Protein AF-A0A7J6DC03-F1 (afdb_monomer)

pLDDT: mean 82.7, std 15.49, range [43.25, 96.31]

Organism: NCBI:txid369639

Secondary structure (DSSP, 8-state):
---TT----GGGSPP----TT-HHHHHSPTT--TTS-------HHHHHHHHHHHHHHHHHHHHHTT-HHHIIIIIHHHHHHHHHHH-PPPP--PPP---TT----HHHHHHHHHHHHHHHHHHHHHHHHHHHHHT-

Mean predicted aligned error: 8.33 Å

InterPro domains:
  IPR004281 Interleukin-12 alpha [PF03039] (29-133)
  IPR009079 Four-helical cytokine-like, core [G3DSA:1.20.1250.10] (1-136)
  IPR009079 Four-helical cytokine-like, core [SSF47266] (4-133)

Structure (mmCIF, N/CA/C/O backbone):
data_AF-A0A7J6DC03-F1
#
_entry.id   AF-A0A7J6DC03-F1
#
loop_
_atom_site.group_PDB
_atom_site.id
_atom_site.type_symbol
_atom_site.label_atom_id
_atom_site.label_alt_id
_atom_site.label_comp_id
_atom_site.label_asym_id
_atom_site.label_entity_id
_atom_site.label_seq_id
_atom_site.pdbx_PDB_ins_code
_atom_site.Cartn_x
_atom_site.Cartn_y
_atom_site.Cartn_z
_atom_site.occupancy
_atom_site.B_iso_or_equiv
_atom_site.auth_seq_id
_atom_site.auth_comp_id
_atom_site.auth_asym_id
_atom_site.auth_atom_id
_atom_site.pdbx_PDB_model_num
ATOM 1 N N . MET A 1 1 ? -28.759 -17.965 24.402 1.00 48.53 1 MET A N 1
ATOM 2 C CA . MET A 1 1 ? -28.883 -16.534 24.025 1.00 48.53 1 MET A CA 1
ATOM 3 C C . MET A 1 1 ? -27.475 -15.990 23.741 1.00 48.53 1 MET A C 1
ATOM 5 O O . MET A 1 1 ? -27.098 -14.937 24.232 1.00 48.53 1 MET A O 1
ATOM 9 N N . ASP A 1 2 ? -26.672 -16.701 22.939 1.00 54.56 2 ASP A N 1
ATOM 10 C CA . ASP A 1 2 ? -25.203 -16.659 23.112 1.00 54.56 2 ASP A CA 1
ATOM 11 C C . ASP A 1 2 ? -24.436 -16.022 21.943 1.00 54.56 2 ASP A C 1
ATOM 13 O O . ASP A 1 2 ? -23.223 -16.171 21.827 1.00 54.56 2 ASP A O 1
ATOM 17 N N . HIS A 1 3 ? -25.126 -15.277 21.073 1.00 59.53 3 HIS A N 1
ATOM 18 C CA . HIS A 1 3 ? -24.510 -14.619 19.908 1.00 59.53 3 HIS A CA 1
ATOM 19 C C . HIS A 1 3 ? -24.796 -13.118 19.810 1.00 59.53 3 HIS A C 1
ATOM 21 O O . HIS A 1 3 ? -24.455 -12.495 18.810 1.00 59.53 3 HIS A O 1
ATOM 27 N N . LEU A 1 4 ? -25.404 -12.506 20.832 1.00 58.56 4 LEU A N 1
ATOM 28 C CA . LEU A 1 4 ? -25.834 -11.106 20.731 1.00 58.56 4 LEU A CA 1
ATOM 29 C C . LEU A 1 4 ? -24.660 -10.103 20.724 1.00 58.56 4 LEU A C 1
ATOM 31 O O . LEU A 1 4 ? -24.845 -8.961 20.317 1.00 58.56 4 LEU A O 1
ATOM 35 N N . PHE A 1 5 ? -23.450 -10.536 21.106 1.00 64.38 5 PHE A N 1
ATOM 36 C CA . PHE A 1 5 ? -22.232 -9.717 21.101 1.00 64.38 5 PHE A CA 1
ATOM 37 C C . PHE A 1 5 ? -20.997 -10.516 20.653 1.00 64.38 5 PHE A C 1
ATOM 39 O O . PHE A 1 5 ? -20.025 -10.647 21.394 1.00 64.38 5 PHE A O 1
ATOM 46 N N . SER A 1 6 ? -21.009 -11.077 19.442 1.00 65.31 6 SER A N 1
ATOM 47 C CA . SER A 1 6 ? -19.776 -11.600 18.844 1.00 65.31 6 SER A CA 1
ATOM 48 C C . SER A 1 6 ? -18.959 -10.451 18.243 1.00 65.31 6 SER A C 1
ATOM 50 O O . SER A 1 6 ? -19.441 -9.729 17.369 1.00 65.31 6 SER A O 1
ATOM 52 N N . GLY A 1 7 ? -17.710 -10.289 18.687 1.00 78.25 7 GLY A N 1
ATOM 53 C CA . GLY A 1 7 ? -16.718 -9.511 17.941 1.00 78.25 7 GLY A CA 1
ATOM 54 C C . GLY A 1 7 ? -16.460 -10.115 16.552 1.00 78.25 7 GLY A C 1
ATOM 55 O O . GLY A 1 7 ? -16.975 -11.183 16.225 1.00 78.25 7 GLY A O 1
ATOM 56 N N . PHE A 1 8 ? -15.655 -9.448 15.725 1.00 87.19 8 PHE A N 1
ATOM 57 C CA . PHE A 1 8 ? -15.230 -10.002 14.437 1.00 87.19 8 PHE A CA 1
ATOM 58 C C . PHE A 1 8 ? -13.775 -10.468 14.507 1.00 87.19 8 PHE A C 1
ATOM 60 O O . PHE A 1 8 ? -12.924 -9.795 15.090 1.00 87.19 8 PHE A O 1
ATOM 67 N N . ASP A 1 9 ? -13.484 -11.598 13.869 1.00 90.38 9 ASP A N 1
ATOM 68 C CA . ASP A 1 9 ? -12.114 -12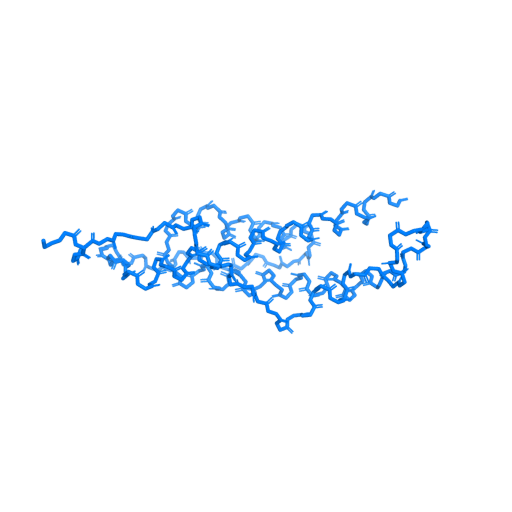.021 13.596 1.00 90.38 9 ASP A CA 1
ATOM 69 C C . ASP A 1 9 ? -11.671 -11.431 12.255 1.00 90.38 9 ASP A C 1
ATOM 71 O O . ASP A 1 9 ? -12.249 -11.726 11.204 1.00 90.38 9 ASP A O 1
ATOM 75 N N . CYS A 1 10 ? -10.641 -10.583 12.297 1.00 90.38 10 CYS A N 1
ATOM 76 C CA . CYS A 1 10 ? -10.083 -9.935 11.117 1.00 90.38 10 CYS A CA 1
ATOM 77 C C . CYS A 1 10 ? -9.468 -10.938 10.123 1.00 90.38 10 CYS A C 1
ATOM 79 O O . CYS A 1 10 ? -9.493 -10.724 8.906 1.00 90.38 10 CYS A O 1
ATOM 81 N N . THR A 1 11 ? -8.952 -12.071 10.605 1.00 89.94 11 THR A N 1
ATOM 82 C CA . THR A 1 11 ? -8.350 -13.098 9.744 1.00 89.94 11 THR A CA 1
ATOM 83 C C . THR A 1 11 ? -9.378 -13.715 8.793 1.00 89.94 11 THR A C 1
ATOM 85 O O . THR A 1 11 ? -9.044 -13.964 7.635 1.00 89.94 11 THR A O 1
ATOM 88 N N . GLN A 1 12 ? -10.642 -13.801 9.221 1.00 92.75 12 GLN A N 1
ATOM 89 C CA . GLN A 1 12 ? -11.768 -14.342 8.449 1.00 92.75 12 GLN A CA 1
ATOM 90 C C . GLN A 1 12 ? -12.423 -13.327 7.498 1.00 92.75 12 GLN A C 1
ATOM 92 O O . GLN A 1 12 ? -13.272 -13.693 6.691 1.00 92.75 12 GLN A O 1
ATOM 97 N N . GLN A 1 13 ? -12.064 -12.041 7.576 1.00 93.12 13 GLN A N 1
ATOM 98 C CA . GLN A 1 13 ? -12.654 -11.015 6.709 1.00 93.12 13 GLN A CA 1
ATOM 99 C C . GLN A 1 13 ? -11.966 -10.957 5.346 1.00 93.12 13 GLN A C 1
ATOM 101 O O . GLN A 1 13 ? -10.746 -11.059 5.257 1.00 93.12 13 GLN A O 1
ATOM 106 N N . ASN A 1 14 ? -12.718 -10.712 4.276 1.00 94.31 14 ASN A N 1
ATOM 107 C CA . ASN A 1 14 ? -12.116 -10.460 2.966 1.00 94.31 14 ASN A CA 1
ATOM 108 C C . ASN A 1 14 ? -11.300 -9.162 2.969 1.00 94.31 14 ASN A C 1
ATOM 110 O O . ASN A 1 14 ? -11.648 -8.201 3.653 1.00 94.31 14 ASN A O 1
ATOM 114 N N . ALA A 1 15 ? -10.219 -9.136 2.194 1.00 95.00 15 ALA A N 1
ATOM 115 C CA . ALA A 1 15 ? -9.461 -7.914 1.971 1.00 95.00 15 ALA A CA 1
ATOM 116 C C . ALA A 1 15 ? -10.261 -6.948 1.088 1.00 95.00 15 ALA A C 1
ATOM 118 O O . ALA A 1 15 ? -10.875 -7.365 0.106 1.00 95.00 15 ALA A O 1
ATOM 119 N N . GLU A 1 16 ? -10.212 -5.661 1.414 1.00 93.75 16 GLU A N 1
ATOM 120 C CA . GLU A 1 16 ? -1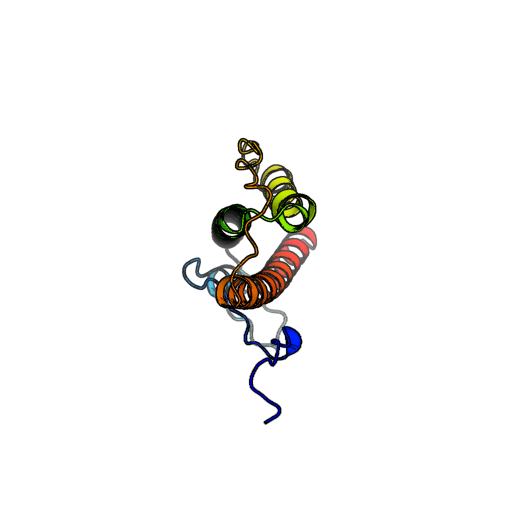0.733 -4.603 0.555 1.00 93.75 16 GLU A CA 1
ATOM 121 C C . GLU A 1 16 ? -9.562 -3.888 -0.103 1.00 93.75 16 GLU A C 1
ATOM 123 O O . GLU A 1 16 ? -8.783 -3.204 0.558 1.00 93.75 16 GLU A O 1
ATOM 128 N N . VAL A 1 17 ? -9.416 -4.097 -1.408 1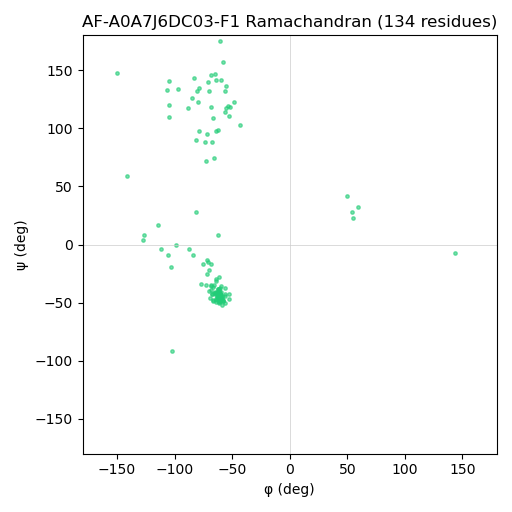.00 87.94 17 VAL A N 1
ATOM 129 C CA . VAL A 1 17 ? -8.306 -3.564 -2.192 1.00 87.94 17 VAL A CA 1
ATOM 130 C C . VAL A 1 17 ? -8.816 -2.427 -3.064 1.00 87.94 17 VAL A C 1
ATOM 132 O O . VAL A 1 17 ? -9.808 -2.577 -3.776 1.00 87.94 17 VAL A O 1
ATOM 135 N N . HIS A 1 18 ? -8.097 -1.309 -3.068 1.00 86.06 18 HIS A N 1
ATOM 136 C CA . HIS A 1 18 ? -8.337 -0.252 -4.040 1.00 86.06 18 HIS A CA 1
ATOM 137 C C . HIS A 1 18 ? -7.937 -0.720 -5.448 1.00 86.06 18 HIS A C 1
ATOM 139 O O . HIS A 1 18 ? -6.785 -1.092 -5.684 1.00 86.06 18 HIS A O 1
ATOM 145 N N . ILE A 1 19 ? -8.898 -0.769 -6.375 1.00 84.88 19 ILE A N 1
ATOM 146 C CA . ILE A 1 19 ? -8.695 -1.293 -7.740 1.00 84.88 19 ILE A CA 1
ATOM 147 C C . ILE A 1 19 ? -8.624 -0.209 -8.822 1.00 84.88 19 ILE A C 1
ATOM 149 O O . ILE A 1 19 ? -8.304 -0.524 -9.965 1.00 84.88 19 ILE A O 1
ATOM 153 N N . ARG A 1 20 ? -8.926 1.057 -8.499 1.00 82.88 20 ARG A N 1
ATOM 154 C CA . ARG A 1 20 ? -9.059 2.120 -9.515 1.00 82.88 20 ARG A CA 1
ATOM 155 C C . ARG A 1 20 ? -7.728 2.556 -10.122 1.00 82.88 20 ARG A C 1
ATOM 157 O O . ARG A 1 20 ? -7.713 3.007 -11.258 1.00 82.88 20 ARG A O 1
ATOM 164 N N . THR A 1 21 ? -6.639 2.369 -9.393 1.00 83.75 21 THR A N 1
ATOM 165 C CA . THR A 1 21 ? -5.262 2.683 -9.799 1.00 83.75 21 THR A CA 1
ATOM 166 C C . THR A 1 21 ? -4.709 1.740 -10.858 1.00 83.75 21 THR A C 1
ATOM 168 O O . THR A 1 21 ? -3.683 2.036 -11.449 1.00 83.75 21 THR A O 1
ATOM 171 N N . GLN A 1 22 ? -5.356 0.595 -11.126 1.00 89.06 22 GLN A N 1
ATOM 172 C CA . GLN A 1 22 ? -4.891 -0.371 -12.134 1.00 89.06 22 GLN A CA 1
ATOM 173 C C . GLN A 1 22 ? -3.431 -0.839 -11.920 1.00 89.06 22 GLN A C 1
ATOM 175 O O . GLN A 1 22 ? -2.795 -1.360 -12.834 1.00 89.06 22 GLN A O 1
ATOM 180 N N . THR A 1 23 ? -2.908 -0.739 -10.691 1.00 91.75 23 THR A N 1
ATOM 181 C CA . THR A 1 23 ? -1.512 -1.064 -10.350 1.00 91.75 23 THR A CA 1
ATOM 182 C C . THR A 1 23 ? -1.125 -2.482 -10.743 1.00 91.75 23 THR A C 1
ATOM 184 O O . THR A 1 23 ? -0.018 -2.709 -11.210 1.00 91.75 23 THR A O 1
ATOM 187 N N . VAL A 1 24 ? -2.036 -3.457 -10.606 1.00 89.75 24 VAL A N 1
ATOM 188 C CA . VAL A 1 24 ? -1.736 -4.843 -11.013 1.00 89.75 24 VAL A CA 1
ATOM 189 C C . VAL A 1 24 ? -1.436 -4.906 -12.502 1.00 89.75 24 VAL A C 1
ATOM 191 O O . VAL A 1 24 ? -0.424 -5.478 -12.875 1.00 89.75 24 VAL A O 1
ATOM 194 N N . SER A 1 25 ? -2.287 -4.328 -13.350 1.00 88.88 25 SER A N 1
ATOM 195 C CA . SER A 1 25 ? -2.092 -4.384 -14.799 1.00 88.88 25 SER A CA 1
ATOM 196 C C . SER A 1 25 ? -0.877 -3.579 -15.249 1.00 88.88 25 SER A C 1
ATOM 198 O O . SER A 1 25 ? -0.141 -4.069 -16.094 1.00 88.88 25 SER A O 1
ATOM 200 N N . ALA A 1 26 ? -0.627 -2.407 -14.656 1.00 90.56 26 ALA A N 1
ATOM 201 C CA . ALA A 1 26 ? 0.533 -1.578 -14.996 1.00 90.56 26 ALA A CA 1
ATOM 202 C C . ALA A 1 26 ? 1.867 -2.217 -14.567 1.00 90.56 26 ALA A C 1
ATOM 204 O O . ALA A 1 26 ? 2.874 -2.089 -15.253 1.00 90.56 26 ALA A O 1
ATOM 205 N N . CYS A 1 27 ? 1.876 -2.933 -13.440 1.00 89.75 27 CYS A N 1
ATOM 206 C CA . CYS A 1 27 ? 3.083 -3.532 -12.870 1.00 89.75 27 CYS A CA 1
ATOM 207 C C . CYS A 1 27 ? 3.267 -5.019 -13.200 1.00 89.75 27 CYS A C 1
ATOM 209 O O . CYS A 1 27 ? 4.226 -5.636 -12.732 1.00 89.75 27 CYS A O 1
ATOM 211 N N . THR A 1 28 ? 2.347 -5.627 -13.952 1.00 85.00 28 THR A N 1
ATOM 212 C CA . THR A 1 28 ? 2.502 -7.012 -14.405 1.00 85.00 28 THR A CA 1
ATOM 213 C C . THR A 1 28 ? 3.335 -7.017 -15.687 1.00 85.00 28 THR A C 1
ATOM 215 O O . THR A 1 28 ? 2.967 -6.335 -16.642 1.00 85.00 28 THR A O 1
ATOM 218 N N . PRO A 1 29 ? 4.432 -7.791 -15.747 1.00 76.31 29 PRO A N 1
ATOM 219 C CA . PRO A 1 29 ? 5.212 -7.926 -16.968 1.00 76.31 29 PRO A CA 1
ATOM 220 C C . PRO A 1 29 ? 4.359 -8.397 -18.144 1.00 76.31 29 PRO A C 1
ATOM 222 O O . PRO A 1 29 ? 3.582 -9.348 -18.017 1.00 76.31 29 PRO A O 1
ATOM 225 N N . GLN A 1 30 ? 4.541 -7.783 -19.313 1.00 69.50 30 GLN A N 1
ATOM 226 C CA . GLN A 1 30 ? 3.888 -8.277 -20.520 1.00 69.50 30 GLN A CA 1
ATOM 227 C C . GLN A 1 30 ? 4.387 -9.683 -20.875 1.00 69.50 30 GLN A C 1
ATOM 229 O O . GLN A 1 30 ? 5.570 -9.990 -20.737 1.00 69.50 30 GLN A O 1
ATOM 234 N N . ASN A 1 31 ? 3.475 -10.538 -21.346 1.00 62.12 31 ASN A N 1
ATOM 235 C CA . ASN A 1 31 ? 3.746 -11.936 -21.700 1.00 62.12 31 ASN A CA 1
ATOM 236 C C . ASN A 1 31 ? 4.285 -12.797 -20.544 1.00 62.12 31 ASN A C 1
ATOM 238 O O . ASN A 1 31 ? 5.048 -13.728 -20.777 1.00 62.12 31 ASN A O 1
ATOM 242 N N . SER A 1 32 ? 3.877 -12.529 -19.299 1.00 58.62 32 SER A N 1
ATOM 243 C CA . SER A 1 32 ? 4.226 -13.367 -18.149 1.00 58.62 32 SER A CA 1
ATOM 244 C C . SER A 1 32 ? 3.458 -14.700 -18.159 1.00 58.62 32 SER A C 1
ATOM 246 O O . SER A 1 32 ? 2.538 -14.923 -17.370 1.00 58.62 32 SER A O 1
ATOM 24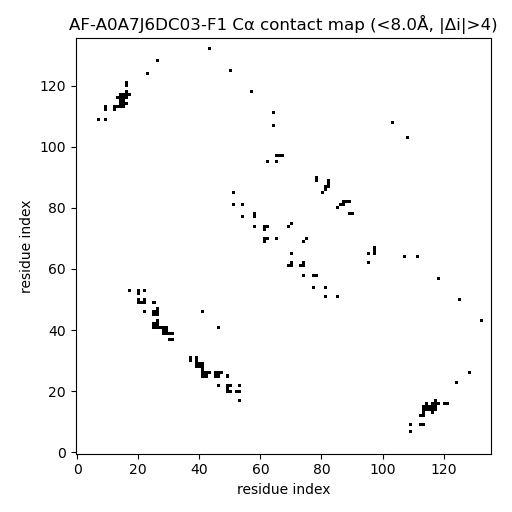8 N N . ASN A 1 33 ? 3.805 -15.616 -19.058 1.00 62.81 33 ASN A N 1
ATOM 249 C CA . ASN A 1 33 ? 3.504 -17.030 -18.877 1.00 62.81 33 ASN A CA 1
ATOM 250 C C . ASN A 1 33 ? 4.563 -17.628 -17.935 1.00 62.81 33 ASN A C 1
ATOM 252 O O . ASN A 1 33 ? 5.759 -17.427 -18.123 1.00 62.81 33 ASN A O 1
ATOM 256 N N . CYS A 1 34 ? 4.145 -18.390 -16.915 1.00 61.88 34 CYS A N 1
ATOM 257 C CA . CYS A 1 34 ? 5.040 -19.004 -15.913 1.00 61.88 34 CYS A CA 1
ATOM 258 C C . CYS A 1 34 ? 6.053 -20.022 -16.493 1.00 61.88 34 CYS A C 1
ATOM 260 O O . CYS A 1 34 ? 6.705 -20.732 -15.734 1.00 61.88 34 CYS A O 1
ATOM 262 N N . ALA A 1 35 ? 6.152 -20.132 -17.821 1.00 56.03 35 ALA A N 1
ATOM 263 C CA . ALA A 1 35 ? 6.869 -21.166 -18.554 1.00 56.03 35 ALA A CA 1
ATOM 264 C C . ALA A 1 35 ? 8.116 -20.664 -19.306 1.00 56.03 35 ALA A C 1
ATOM 266 O O . ALA A 1 35 ? 8.824 -21.487 -19.889 1.00 56.03 35 ALA A O 1
ATOM 267 N N . HIS A 1 36 ? 8.426 -19.362 -19.315 1.00 49.44 36 HIS A N 1
ATOM 268 C CA . HIS A 1 36 ? 9.656 -18.889 -19.954 1.00 49.44 36 HIS A CA 1
ATOM 269 C C . HIS A 1 36 ? 10.238 -17.632 -19.314 1.00 49.44 36 HIS A C 1
ATOM 271 O O . HIS A 1 36 ? 9.514 -16.762 -18.835 1.00 49.44 36 HIS A O 1
ATOM 277 N N . SER A 1 37 ? 11.571 -17.546 -19.355 1.00 53.28 37 SER A N 1
ATOM 278 C CA . SER A 1 37 ? 12.356 -16.332 -19.120 1.00 53.28 37 SER A CA 1
ATOM 279 C C . SER A 1 37 ? 12.048 -15.332 -20.241 1.00 53.28 37 SER A C 1
ATOM 281 O O . SER A 1 37 ? 12.795 -15.186 -21.203 1.00 53.28 37 SER A O 1
ATOM 283 N N . ALA A 1 38 ? 10.866 -14.722 -20.188 1.00 51.16 38 ALA A N 1
ATOM 284 C CA . ALA A 1 38 ? 10.521 -13.618 -21.059 1.00 51.16 38 ALA A CA 1
ATOM 285 C C . ALA A 1 38 ? 11.179 -12.354 -20.504 1.00 51.16 38 ALA A C 1
ATOM 287 O O . ALA A 1 38 ? 11.136 -12.099 -19.299 1.00 51.16 38 ALA A O 1
ATOM 288 N N . VAL A 1 39 ? 11.789 -11.570 -21.392 1.00 55.62 39 VAL A N 1
ATOM 289 C CA . VAL A 1 39 ? 12.217 -10.202 -21.098 1.00 55.62 39 VAL A CA 1
ATOM 290 C C . VAL A 1 39 ? 11.003 -9.457 -20.545 1.00 55.62 39 VAL A C 1
ATOM 292 O O . VAL A 1 39 ? 10.017 -9.245 -21.251 1.00 55.62 39 VAL A O 1
ATOM 295 N N . LEU A 1 40 ? 11.055 -9.137 -19.253 1.00 62.88 40 LEU A N 1
ATOM 296 C CA . LEU A 1 40 ? 9.982 -8.472 -18.527 1.00 62.88 40 LEU A CA 1
ATOM 297 C C . LEU A 1 40 ? 9.953 -7.006 -18.971 1.00 62.88 40 LEU A C 1
ATOM 299 O O . LEU A 1 40 ? 10.611 -6.155 -18.382 1.00 62.88 40 LEU A O 1
ATOM 303 N N . ASN A 1 41 ? 9.217 -6.713 -20.040 1.00 70.88 41 ASN A N 1
ATOM 304 C CA . ASN A 1 41 ? 8.930 -5.337 -20.427 1.00 70.88 41 ASN A CA 1
ATOM 305 C C . ASN A 1 41 ? 7.769 -4.833 -19.566 1.00 70.88 41 ASN A C 1
ATOM 307 O O . ASN A 1 41 ? 6.599 -5.023 -19.901 1.00 70.88 41 ASN A O 1
ATOM 311 N N . ILE A 1 42 ? 8.117 -4.249 -18.421 1.00 81.56 42 ILE A N 1
ATOM 312 C CA . ILE A 1 42 ? 7.233 -3.399 -17.621 1.00 81.56 42 ILE A CA 1
ATOM 313 C C . ILE A 1 42 ? 7.559 -1.951 -17.990 1.00 81.56 42 ILE A C 1
ATOM 315 O O . ILE A 1 42 ? 8.735 -1.583 -18.030 1.00 81.56 42 ILE A O 1
ATOM 319 N N . ASP A 1 43 ? 6.537 -1.131 -18.233 1.00 88.19 43 ASP A N 1
AT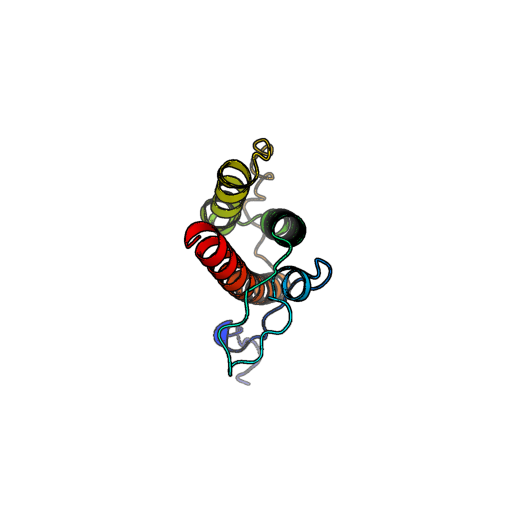OM 320 C CA . ASP A 1 43 ? 6.713 0.320 -18.197 1.00 88.19 43 ASP A CA 1
ATOM 321 C C . ASP A 1 43 ? 6.880 0.733 -16.730 1.00 88.19 43 ASP A C 1
ATOM 323 O O . ASP A 1 43 ? 5.915 0.851 -15.970 1.00 88.19 43 ASP A O 1
ATOM 327 N N . GLU A 1 44 ? 8.136 0.855 -16.299 1.00 89.56 44 GLU A N 1
ATOM 328 C CA . GLU A 1 44 ? 8.468 1.171 -14.910 1.00 89.56 44 GLU A CA 1
ATOM 329 C C . GLU A 1 44 ? 7.877 2.510 -14.478 1.00 89.56 44 GLU A C 1
ATOM 331 O O . GLU A 1 44 ? 7.424 2.625 -13.343 1.00 89.56 44 GLU A O 1
ATOM 336 N N . ASN A 1 45 ? 7.818 3.496 -15.376 1.00 90.69 45 ASN A N 1
ATOM 337 C CA . ASN A 1 45 ? 7.273 4.810 -15.056 1.00 90.69 45 ASN A CA 1
ATOM 338 C C . ASN A 1 45 ? 5.764 4.728 -14.829 1.00 90.69 45 ASN A C 1
ATOM 340 O O . ASN A 1 45 ? 5.269 5.255 -13.832 1.00 90.69 45 ASN A O 1
ATOM 344 N N . GLU A 1 46 ? 5.034 4.035 -15.709 1.00 92.81 46 GLU A N 1
ATOM 345 C CA . GLU A 1 46 ? 3.596 3.823 -15.526 1.00 92.81 46 GLU A CA 1
ATOM 346 C C . GLU A 1 46 ? 3.316 3.037 -14.237 1.00 92.81 46 GLU A C 1
ATOM 348 O O . GLU A 1 46 ? 2.477 3.440 -13.429 1.00 92.81 46 GLU A O 1
ATOM 353 N N . CYS A 1 47 ? 4.052 1.949 -13.998 1.00 93.50 47 CYS A N 1
ATOM 354 C CA . CYS A 1 47 ? 3.902 1.147 -12.789 1.00 93.50 47 CYS A CA 1
ATOM 355 C C . CYS A 1 47 ? 4.182 1.960 -11.511 1.00 93.50 47 CYS A C 1
ATOM 357 O O . CYS A 1 47 ? 3.369 1.944 -10.581 1.00 93.50 47 CYS A O 1
ATOM 359 N N . LEU A 1 48 ? 5.292 2.704 -11.462 1.00 94.25 48 LEU A N 1
ATOM 360 C CA . LEU A 1 48 ? 5.648 3.552 -10.321 1.00 94.25 48 LEU A CA 1
ATOM 361 C C . LEU A 1 48 ? 4.609 4.654 -10.090 1.00 94.25 48 LEU A C 1
ATOM 363 O O . LEU A 1 48 ? 4.246 4.910 -8.942 1.00 94.25 48 LEU A O 1
ATOM 367 N N . GLN A 1 49 ? 4.065 5.243 -11.156 1.00 94.38 49 GLN A N 1
ATOM 368 C CA . GLN A 1 49 ? 2.979 6.215 -11.054 1.00 94.38 49 GLN A CA 1
ATOM 369 C C . GLN A 1 49 ? 1.726 5.599 -10.408 1.00 94.38 49 GLN A C 1
ATOM 371 O O . GLN A 1 49 ? 1.145 6.200 -9.503 1.00 94.38 49 GLN A O 1
ATOM 376 N N . ARG A 1 50 ? 1.329 4.377 -10.795 1.00 95.94 50 ARG A N 1
ATOM 377 C CA . ARG A 1 50 ? 0.179 3.688 -10.170 1.00 95.94 50 ARG A CA 1
ATOM 378 C C . ARG A 1 50 ? 0.429 3.317 -8.713 1.00 95.94 50 ARG A C 1
ATOM 380 O O . ARG A 1 50 ? -0.476 3.428 -7.888 1.00 95.94 50 ARG A O 1
ATOM 387 N N . ILE A 1 51 ? 1.660 2.929 -8.377 1.00 95.69 51 ILE A N 1
ATOM 388 C CA . ILE A 1 51 ? 2.067 2.703 -6.985 1.00 95.69 51 ILE A CA 1
ATOM 389 C C . ILE A 1 51 ? 1.928 3.990 -6.170 1.00 95.69 51 ILE A C 1
ATOM 391 O O . ILE A 1 51 ? 1.382 3.953 -5.069 1.00 95.69 51 ILE A O 1
ATOM 395 N N . LEU A 1 52 ? 2.380 5.127 -6.700 1.00 95.44 52 LEU A N 1
ATOM 396 C CA . LEU A 1 52 ? 2.263 6.409 -6.013 1.00 95.44 52 LEU A CA 1
ATOM 397 C C . LEU A 1 52 ? 0.795 6.812 -5.785 1.00 95.44 52 LEU A C 1
ATOM 399 O O . LEU A 1 52 ? 0.454 7.328 -4.720 1.00 95.44 52 LEU A O 1
ATOM 403 N N . GLU A 1 53 ? -0.088 6.551 -6.749 1.00 95.19 53 GLU A N 1
ATOM 404 C CA . GLU A 1 53 ? -1.534 6.766 -6.600 1.00 95.19 53 GLU A CA 1
ATOM 405 C C . GLU A 1 53 ? -2.146 5.858 -5.517 1.00 95.19 53 GLU A C 1
ATOM 407 O O . GLU A 1 53 ? -2.935 6.330 -4.694 1.00 95.19 53 GLU A O 1
ATOM 412 N N . ASP A 1 54 ? -1.745 4.580 -5.454 1.00 96.06 54 ASP A N 1
ATOM 413 C CA . ASP A 1 54 ? -2.146 3.672 -4.371 1.00 96.06 54 ASP A CA 1
ATOM 414 C C . ASP A 1 54 ? -1.697 4.214 -3.005 1.00 96.06 54 ASP A C 1
ATOM 416 O O . ASP A 1 54 ? -2.490 4.250 -2.062 1.00 96.06 54 ASP A O 1
ATOM 420 N N . LEU A 1 55 ? -0.440 4.656 -2.886 1.00 96.31 55 LEU A N 1
ATOM 421 C CA . LEU A 1 55 ? 0.109 5.175 -1.631 1.00 96.31 55 LEU A CA 1
ATOM 422 C C . LEU A 1 55 ? -0.646 6.422 -1.149 1.00 96.31 55 LEU A C 1
ATOM 424 O O . LEU A 1 55 ? -1.013 6.470 0.025 1.00 96.31 55 LEU A O 1
ATOM 428 N N . HIS A 1 56 ? -0.964 7.368 -2.042 1.00 94.56 56 HIS A N 1
ATOM 429 C CA . HIS A 1 56 ? -1.811 8.519 -1.708 1.00 94.56 56 HIS A CA 1
ATOM 430 C C . HIS A 1 56 ? -3.184 8.085 -1.180 1.00 94.56 56 HIS A C 1
ATOM 432 O O . HIS A 1 56 ? -3.605 8.534 -0.113 1.00 94.56 56 HIS A O 1
ATOM 438 N N . TYR A 1 57 ? -3.857 7.164 -1.877 1.00 94.62 57 TYR A N 1
ATOM 439 C CA . TYR A 1 57 ? -5.167 6.665 -1.458 1.00 94.62 57 TYR A CA 1
ATOM 440 C C . TYR A 1 57 ? -5.130 6.051 -0.050 1.00 94.62 57 TYR A C 1
ATOM 442 O O . TYR A 1 57 ? -5.976 6.360 0.796 1.00 94.62 57 TYR A O 1
ATOM 450 N N . TYR A 1 58 ? -4.159 5.175 0.224 1.00 95.38 58 TYR A N 1
ATOM 451 C CA . TYR A 1 58 ? -4.057 4.526 1.533 1.00 95.38 58 TYR A CA 1
ATOM 452 C C . TYR A 1 58 ? -3.665 5.515 2.630 1.00 95.38 58 TYR A C 1
ATOM 454 O O . TYR A 1 58 ? -4.191 5.417 3.739 1.00 95.38 58 TYR A O 1
ATOM 462 N N . LEU A 1 59 ? -2.809 6.495 2.327 1.00 94.25 59 LEU A N 1
ATOM 463 C CA . LEU A 1 59 ? -2.441 7.556 3.259 1.00 94.25 59 LEU A CA 1
ATOM 464 C C . LEU A 1 59 ? -3.670 8.354 3.715 1.00 94.25 59 LEU A C 1
ATOM 466 O O . LEU A 1 59 ? -3.915 8.482 4.917 1.00 94.25 59 LEU A O 1
ATOM 470 N N . GLU A 1 60 ? -4.477 8.841 2.768 1.00 92.44 60 GLU A N 1
ATOM 471 C CA . GLU A 1 60 ? -5.714 9.576 3.057 1.00 92.44 60 GLU A CA 1
ATOM 472 C C . GLU A 1 60 ? -6.718 8.706 3.822 1.00 92.44 60 GLU A C 1
ATOM 474 O O . GLU A 1 60 ? -7.269 9.126 4.845 1.00 92.44 60 GLU A O 1
ATOM 479 N N . THR A 1 61 ? -6.892 7.457 3.381 1.00 92.44 61 THR A N 1
ATOM 480 C CA . THR A 1 61 ? -7.803 6.497 4.012 1.00 92.44 61 THR A CA 1
ATOM 481 C C . THR A 1 61 ? -7.420 6.238 5.471 1.00 92.44 61 THR A C 1
ATOM 483 O O . THR A 1 61 ? -8.276 6.273 6.356 1.00 92.44 61 THR A O 1
ATOM 486 N N . PHE A 1 62 ? -6.137 6.012 5.764 1.00 93.50 62 PHE A N 1
ATOM 487 C CA . PHE A 1 62 ? -5.674 5.743 7.126 1.00 93.50 62 PHE A CA 1
ATOM 488 C C . PHE A 1 62 ? -5.695 6.982 8.024 1.00 93.50 62 PHE A C 1
ATOM 490 O O . PHE A 1 62 ? -6.057 6.867 9.198 1.00 93.50 62 PHE A O 1
ATOM 497 N N . ARG A 1 63 ? -5.409 8.175 7.487 1.00 90.69 63 ARG A N 1
ATOM 498 C CA . ARG A 1 63 ? -5.572 9.438 8.227 1.00 90.69 63 ARG A CA 1
ATOM 499 C C . ARG A 1 63 ? -7.033 9.674 8.628 1.00 90.69 63 ARG A C 1
ATOM 501 O O . ARG A 1 63 ? -7.288 10.081 9.763 1.00 90.69 63 ARG A O 1
ATOM 508 N N . ALA A 1 64 ? -7.995 9.334 7.766 1.00 90.19 64 ALA A N 1
ATOM 509 C CA . ALA A 1 64 ? -9.424 9.475 8.062 1.00 90.19 64 ALA A CA 1
ATOM 510 C C . ALA A 1 64 ? -9.888 8.626 9.265 1.00 90.19 64 ALA A C 1
ATOM 512 O O . ALA A 1 64 ? -10.790 9.030 10.001 1.00 90.19 64 ALA A O 1
ATOM 513 N N . PHE A 1 65 ? -9.228 7.496 9.551 1.00 88.06 65 PHE A N 1
ATOM 514 C CA . PHE A 1 65 ? -9.516 6.721 10.762 1.00 88.06 65 PHE A CA 1
ATOM 515 C C . PHE A 1 65 ? -9.092 7.431 12.056 1.00 88.06 65 PHE A C 1
ATOM 517 O O . PHE A 1 65 ? -9.596 7.061 13.115 1.00 88.06 65 PHE A O 1
ATOM 524 N N . SER A 1 66 ? -8.231 8.458 12.004 1.00 83.88 66 SER A N 1
ATOM 525 C CA . SER A 1 66 ? -7.819 9.267 13.168 1.00 83.88 66 SER A CA 1
ATOM 526 C C . SER A 1 66 ? -7.372 8.418 14.372 1.00 83.88 66 SER A C 1
ATOM 528 O O . SER A 1 66 ? -7.741 8.679 15.518 1.00 83.88 66 SER A O 1
ATOM 530 N N . ASN A 1 67 ? -6.612 7.351 14.111 1.00 86.06 67 ASN A N 1
ATOM 531 C CA . ASN A 1 67 ? -6.131 6.412 15.122 1.00 86.06 67 ASN A CA 1
ATOM 532 C C . ASN A 1 67 ? -4.636 6.647 15.397 1.00 86.06 67 ASN A C 1
ATOM 534 O O . ASN A 1 67 ? -3.822 6.487 14.496 1.00 86.06 67 ASN A O 1
ATOM 538 N N . SER A 1 6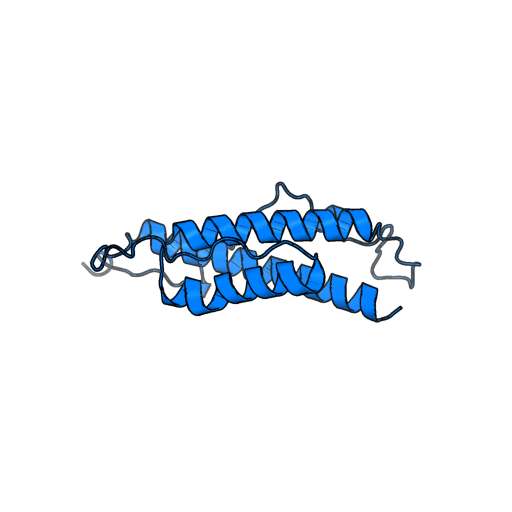8 ? -4.275 6.979 16.644 1.00 87.06 68 SER A N 1
ATOM 539 C CA . SER A 1 68 ? -2.885 7.282 17.049 1.00 87.06 68 SER A CA 1
ATOM 540 C C . SER A 1 68 ? -1.880 6.196 16.656 1.00 87.06 68 SER A C 1
ATOM 542 O O . SER A 1 68 ? -0.811 6.506 16.134 1.00 87.06 68 SER A O 1
ATOM 544 N N . GLU A 1 69 ? -2.207 4.929 16.911 1.00 88.81 69 GLU A N 1
ATOM 545 C CA . GLU A 1 69 ? -1.289 3.815 16.659 1.00 88.81 69 GLU A CA 1
ATOM 546 C C . GLU A 1 69 ? -1.102 3.583 15.160 1.00 88.81 69 GLU A C 1
ATOM 548 O O . GLU A 1 69 ? 0.023 3.395 14.695 1.00 88.81 69 GLU A O 1
ATOM 553 N N . LEU A 1 70 ? -2.183 3.695 14.385 1.00 90.75 70 LEU A N 1
ATOM 554 C CA . LEU A 1 70 ? -2.136 3.652 12.926 1.00 90.75 70 LEU A CA 1
ATOM 555 C C . LEU A 1 70 ? -1.314 4.816 12.353 1.00 90.75 70 LEU A C 1
ATOM 557 O O . LEU A 1 70 ? -0.526 4.613 11.430 1.00 90.75 70 LEU A O 1
ATOM 561 N N . THR A 1 71 ? -1.452 6.015 12.929 1.00 89.38 71 THR A N 1
ATOM 562 C CA . THR A 1 71 ? -0.698 7.202 12.513 1.00 89.38 71 THR A CA 1
ATOM 563 C C . THR A 1 71 ? 0.803 7.029 12.748 1.00 89.38 71 THR A C 1
ATOM 565 O O . THR A 1 71 ? 1.607 7.270 11.853 1.00 89.38 71 THR A O 1
ATOM 568 N N . LYS A 1 72 ? 1.202 6.573 13.942 1.00 91.81 72 LYS A N 1
ATOM 569 C CA . LYS A 1 72 ? 2.620 6.396 14.309 1.00 91.81 72 LYS A CA 1
ATOM 570 C C . LYS A 1 72 ? 3.310 5.246 13.567 1.00 91.81 72 LYS A C 1
ATOM 572 O O . LYS A 1 72 ? 4.542 5.236 13.487 1.00 91.81 72 LYS A O 1
ATOM 577 N N . SER A 1 73 ? 2.532 4.285 13.067 1.00 94.06 73 SER A N 1
ATOM 578 C CA . SER A 1 73 ? 3.013 3.116 12.329 1.00 94.06 73 SER A CA 1
ATOM 579 C C . SER A 1 73 ? 2.810 3.278 10.818 1.00 94.06 73 SER A C 1
ATOM 581 O O . SER A 1 73 ? 3.666 3.839 10.145 1.00 94.06 73 SER A O 1
ATOM 583 N N . VAL A 1 74 ? 1.676 2.817 10.289 1.00 94.81 74 VAL A N 1
ATOM 584 C CA . VAL A 1 74 ? 1.409 2.666 8.852 1.00 94.81 74 VAL A CA 1
ATOM 585 C C . VAL A 1 74 ? 1.437 3.998 8.107 1.00 94.81 74 VAL A C 1
ATOM 587 O O . VAL A 1 74 ? 2.090 4.083 7.073 1.00 94.81 74 VAL A O 1
ATOM 590 N N . VAL A 1 75 ? 0.769 5.039 8.621 1.00 95.06 75 VAL A N 1
ATOM 591 C CA . VAL A 1 75 ? 0.732 6.365 7.963 1.00 95.06 75 VAL A CA 1
ATOM 592 C C . VAL A 1 75 ? 2.144 6.929 7.838 1.00 95.06 75 VAL A C 1
ATOM 594 O O . VAL A 1 75 ? 2.553 7.305 6.744 1.00 95.06 75 VAL A O 1
ATOM 597 N N . ARG A 1 76 ? 2.914 6.903 8.933 1.00 94.38 76 ARG A N 1
ATOM 598 C CA . ARG A 1 76 ? 4.310 7.348 8.931 1.00 94.38 76 ARG A CA 1
ATOM 599 C C . ARG A 1 76 ? 5.164 6.561 7.936 1.00 94.38 76 ARG A C 1
ATOM 601 O O . ARG A 1 76 ? 5.923 7.170 7.195 1.00 94.38 76 ARG A O 1
ATOM 608 N N . SER A 1 77 ? 5.022 5.237 7.876 1.00 95.62 77 SER A N 1
ATOM 609 C CA . SER A 1 77 ? 5.770 4.416 6.914 1.00 95.62 77 SER A CA 1
ATOM 610 C C . SER A 1 77 ? 5.391 4.698 5.457 1.00 95.62 77 SER A C 1
ATOM 612 O O . SER A 1 77 ? 6.260 4.642 4.592 1.00 95.62 77 SER A O 1
ATOM 614 N N . ILE A 1 78 ? 4.122 5.013 5.169 1.00 96.31 78 ILE A N 1
ATOM 615 C CA . ILE A 1 78 ? 3.695 5.431 3.826 1.00 96.31 78 ILE A CA 1
ATOM 616 C C . ILE A 1 78 ? 4.315 6.786 3.469 1.00 96.31 78 ILE A C 1
ATOM 618 O O . ILE A 1 78 ? 4.898 6.908 2.396 1.00 96.31 78 ILE A O 1
ATOM 622 N N . ASP A 1 79 ? 4.247 7.773 4.369 1.00 94.25 79 ASP A N 1
ATOM 623 C CA . ASP A 1 79 ? 4.866 9.089 4.159 1.00 94.25 79 ASP A CA 1
ATOM 624 C C . ASP A 1 79 ? 6.380 8.970 3.918 1.00 94.25 79 ASP A C 1
ATOM 626 O O . ASP A 1 79 ? 6.900 9.551 2.967 1.00 94.25 79 ASP A O 1
ATOM 630 N N . GLU A 1 80 ? 7.086 8.196 4.750 1.00 94.69 80 GLU A N 1
ATOM 631 C CA . GLU A 1 80 ? 8.524 7.939 4.603 1.00 94.69 80 GLU A CA 1
ATOM 632 C C . GLU A 1 80 ? 8.829 7.276 3.250 1.00 94.69 80 GLU A C 1
ATOM 634 O O . GLU A 1 80 ? 9.769 7.676 2.563 1.00 94.69 80 GLU A O 1
ATOM 639 N N . LEU A 1 81 ? 8.023 6.297 2.825 1.00 94.75 81 LEU A N 1
ATOM 640 C CA . LEU A 1 81 ? 8.188 5.651 1.524 1.00 94.75 81 LEU A CA 1
ATOM 641 C C . LEU A 1 81 ? 7.977 6.636 0.364 1.00 94.75 81 LEU A C 1
ATOM 643 O O . LEU A 1 81 ? 8.769 6.666 -0.576 1.00 94.75 81 LEU A O 1
ATOM 647 N N . MET A 1 82 ? 6.931 7.458 0.426 1.00 95.00 82 MET A N 1
ATOM 648 C CA . MET A 1 82 ? 6.619 8.444 -0.611 1.00 95.00 82 MET A CA 1
ATOM 649 C C . MET A 1 82 ? 7.696 9.528 -0.727 1.00 95.00 82 MET A C 1
ATOM 651 O O . MET A 1 82 ? 8.087 9.897 -1.835 1.00 95.00 82 MET A O 1
ATOM 655 N N . GLN A 1 83 ? 8.224 10.004 0.400 1.00 93.62 83 GLN A N 1
ATOM 656 C CA . GLN A 1 83 ? 9.306 10.991 0.416 1.00 93.62 83 GLN A CA 1
ATOM 657 C C . GLN A 1 83 ? 10.603 10.411 -0.154 1.00 93.62 83 GLN A C 1
ATOM 659 O O . GLN A 1 83 ? 11.222 11.016 -1.029 1.00 93.62 83 GLN A O 1
ATOM 664 N N . ASN A 1 84 ? 10.994 9.219 0.306 1.00 92.25 84 ASN A N 1
ATOM 665 C CA . ASN A 1 84 ? 12.288 8.632 -0.034 1.00 92.25 84 ASN A CA 1
ATOM 666 C C . ASN A 1 84 ? 12.331 8.032 -1.445 1.00 92.25 84 ASN A C 1
ATOM 668 O O . ASN A 1 84 ? 13.377 8.081 -2.087 1.00 92.25 84 ASN A O 1
ATOM 672 N N . CYS A 1 85 ? 11.224 7.463 -1.932 1.00 91.12 85 CYS A N 1
ATOM 673 C CA . CYS A 1 85 ? 11.196 6.757 -3.218 1.00 91.12 85 CYS A CA 1
ATOM 674 C C . CYS A 1 85 ? 10.553 7.555 -4.358 1.00 91.12 85 CYS A C 1
ATOM 676 O O . CYS A 1 85 ? 10.796 7.229 -5.515 1.00 91.12 85 CYS A O 1
ATOM 678 N N . PHE A 1 86 ? 9.752 8.583 -4.059 1.00 91.50 86 PHE A N 1
ATOM 679 C CA . PHE A 1 86 ? 9.010 9.345 -5.075 1.00 91.50 86 PHE A CA 1
ATOM 680 C C . PHE A 1 86 ? 9.239 10.860 -4.993 1.00 91.50 86 PHE A C 1
ATOM 682 O O . PHE A 1 86 ? 8.607 11.613 -5.730 1.00 91.50 86 PHE A O 1
ATOM 689 N N . SER A 1 87 ? 10.126 11.321 -4.101 1.00 88.94 87 SER A N 1
ATOM 690 C CA . SER A 1 87 ? 10.441 12.745 -3.902 1.00 88.94 87 SER A CA 1
ATOM 691 C C . SER A 1 87 ? 9.209 13.622 -3.635 1.00 88.94 87 SER A C 1
ATOM 693 O O . SER A 1 87 ? 9.204 14.817 -3.934 1.00 88.94 87 SER A O 1
ATOM 695 N N . VAL A 1 88 ? 8.155 13.037 -3.058 1.00 86.44 88 VAL A N 1
ATOM 696 C CA . VAL A 1 88 ? 6.964 13.778 -2.639 1.00 86.44 88 VAL A CA 1
ATOM 697 C C . VAL A 1 88 ? 7.339 14.641 -1.440 1.00 86.44 88 VAL A C 1
ATOM 699 O O . VAL A 1 88 ? 7.960 14.157 -0.494 1.00 86.44 88 VAL A O 1
ATOM 702 N N . SER A 1 89 ? 6.973 15.923 -1.456 1.00 80.38 89 SER A N 1
ATOM 703 C CA . SER A 1 89 ? 7.186 16.803 -0.305 1.00 80.38 89 SER A CA 1
ATOM 704 C C . SER A 1 89 ? 6.460 16.260 0.923 1.00 80.38 89 SER A C 1
ATOM 706 O O . SER A 1 89 ? 5.326 15.794 0.801 1.00 80.38 89 SER A O 1
ATOM 708 N N . ALA A 1 90 ? 7.072 16.378 2.103 1.00 68.38 90 ALA A N 1
ATOM 709 C CA . ALA A 1 90 ? 6.419 16.002 3.351 1.00 68.38 90 ALA A CA 1
ATOM 710 C C . ALA A 1 90 ? 5.044 16.678 3.454 1.00 68.38 90 ALA A C 1
ATOM 712 O O . ALA A 1 90 ? 4.945 17.906 3.448 1.00 68.38 90 ALA A O 1
ATOM 713 N N . MET A 1 91 ? 3.981 15.873 3.510 1.00 66.25 91 MET A N 1
ATOM 714 C CA . MET A 1 91 ? 2.657 16.394 3.818 1.00 66.25 91 MET A CA 1
ATOM 715 C C . MET A 1 91 ? 2.631 16.852 5.271 1.00 66.25 91 MET A C 1
ATOM 717 O O . MET A 1 91 ? 3.280 16.256 6.134 1.00 66.25 91 MET A O 1
ATOM 721 N N . ASP A 1 92 ? 1.871 17.914 5.528 1.00 59.34 92 ASP A N 1
ATOM 722 C CA . ASP A 1 92 ? 1.703 18.469 6.862 1.00 59.34 92 ASP A CA 1
ATOM 723 C C . ASP A 1 92 ? 1.044 17.409 7.758 1.00 59.34 92 ASP A C 1
ATOM 725 O O . ASP A 1 92 ? -0.160 17.155 7.710 1.00 59.34 92 ASP A O 1
ATOM 729 N N . ASN A 1 93 ? 1.873 16.721 8.541 1.00 56.56 93 ASN A N 1
ATOM 730 C CA . ASN A 1 93 ? 1.488 15.612 9.410 1.00 56.56 93 ASN A CA 1
ATOM 731 C C . ASN A 1 93 ? 0.891 16.104 10.729 1.00 56.56 93 ASN A C 1
ATOM 733 O O . ASN A 1 93 ? 0.991 15.429 11.759 1.00 56.56 93 ASN A O 1
ATOM 737 N N . SER A 1 94 ? 0.285 17.294 10.716 1.00 52.50 94 SER A N 1
ATOM 738 C CA . SER A 1 94 ? -0.391 17.845 11.878 1.00 52.50 94 SER A CA 1
ATOM 739 C C . SER A 1 94 ? -1.388 16.783 12.352 1.00 52.50 94 SER A C 1
ATOM 741 O O . SER A 1 94 ? -2.255 16.377 11.572 1.00 52.50 94 SER A O 1
ATOM 743 N N . PRO A 1 95 ? -1.267 16.273 13.593 1.00 49.62 95 PRO A N 1
ATOM 744 C CA . PRO A 1 95 ? -2.198 15.277 14.083 1.00 49.62 95 PRO A CA 1
ATOM 745 C C . PRO A 1 95 ? -3.596 15.868 13.942 1.00 49.62 95 PRO A C 1
ATOM 747 O O . PRO A 1 95 ? -3.885 16.907 14.545 1.00 49.62 95 PRO A O 1
ATOM 750 N N . ALA A 1 96 ? -4.457 15.244 13.130 1.00 52.31 96 ALA A N 1
ATOM 751 C CA . ALA A 1 96 ? -5.874 15.573 13.141 1.00 52.31 96 ALA A CA 1
ATOM 752 C C . ALA A 1 96 ? -6.293 15.556 14.611 1.00 52.31 96 ALA A C 1
ATOM 754 O O . ALA A 1 96 ? -6.006 14.567 15.289 1.00 52.31 96 ALA A O 1
ATOM 755 N N . LYS A 1 97 ? -6.842 16.675 15.118 1.00 47.12 97 LYS A N 1
ATOM 756 C CA . LYS A 1 97 ? -7.186 16.859 16.536 1.00 47.12 97 LYS A CA 1
ATOM 757 C C . LYS A 1 97 ? -7.849 15.582 17.035 1.00 47.12 97 LYS A C 1
ATOM 759 O O . LYS A 1 97 ? -9.000 15.313 16.698 1.00 47.12 97 LYS A O 1
ATOM 764 N N . VAL A 1 98 ? -7.095 14.772 17.777 1.00 48.75 98 VAL A N 1
ATOM 765 C CA . VAL A 1 98 ? -7.578 13.476 18.236 1.00 48.75 98 VAL A CA 1
ATOM 766 C C . VAL A 1 98 ? -8.690 13.801 19.215 1.00 48.75 98 VAL A C 1
ATOM 768 O O . VAL A 1 98 ? -8.434 14.343 20.289 1.00 48.75 98 VAL A O 1
ATOM 771 N N . SER A 1 99 ? -9.936 13.537 18.823 1.00 45.47 99 SER A N 1
ATOM 772 C CA . SER A 1 99 ? -11.046 13.560 19.765 1.00 45.47 99 SER A CA 1
ATOM 773 C C . SER A 1 99 ? -10.775 12.445 20.766 1.00 45.47 99 SER A C 1
ATOM 775 O O . SER A 1 99 ? -10.962 11.260 20.482 1.00 45.47 99 SER A O 1
ATOM 777 N N . MET A 1 100 ? -10.215 12.830 21.910 1.00 43.25 100 MET A N 1
ATOM 778 C CA . MET A 1 100 ? -9.876 11.936 23.002 1.00 43.25 100 MET A CA 1
ATOM 779 C C . MET A 1 100 ? -11.191 11.410 23.586 1.00 43.25 100 MET A C 1
ATOM 781 O O . MET A 1 100 ? -11.782 12.039 24.455 1.00 43.25 100 MET A O 1
ATOM 785 N N . GLY A 1 101 ? -11.702 10.303 23.037 1.00 47.97 101 GLY A N 1
ATOM 786 C CA . GLY A 1 101 ? -12.905 9.646 23.555 1.00 47.97 101 GLY A CA 1
ATOM 787 C C . GLY A 1 101 ? -13.863 9.013 22.543 1.00 47.97 101 GLY A C 1
ATOM 788 O O . GLY A 1 101 ? -14.774 8.312 22.976 1.00 47.97 101 GLY A O 1
ATOM 789 N N . GLN A 1 102 ? -13.700 9.183 21.225 1.00 55.59 102 GLN A N 1
ATOM 790 C CA . GLN A 1 102 ? -14.596 8.498 20.280 1.00 55.59 102 GLN A CA 1
ATOM 791 C C . GLN A 1 102 ? -14.193 7.029 20.100 1.00 55.59 102 GLN A C 1
ATOM 793 O O . GLN A 1 102 ? -13.308 6.687 19.314 1.00 55.59 102 GLN A O 1
ATOM 798 N N . GLN A 1 103 ? -14.867 6.135 20.828 1.00 62.97 103 GLN A N 1
ATOM 799 C CA . GLN A 1 103 ? -14.853 4.710 20.514 1.00 62.97 103 GLN A CA 1
ATOM 800 C C . GLN A 1 103 ? -15.317 4.522 19.068 1.00 62.97 103 GLN A C 1
ATOM 802 O O . GLN A 1 103 ? -16.473 4.773 18.738 1.00 62.97 103 GLN A O 1
ATOM 807 N N . LYS A 1 104 ? -14.406 4.052 18.210 1.00 73.44 104 LYS A N 1
ATOM 808 C CA . LYS A 1 104 ? -14.739 3.677 16.835 1.00 73.44 104 LYS A CA 1
ATOM 809 C C . LYS A 1 104 ? -15.841 2.632 16.836 1.00 73.44 104 LYS A C 1
ATOM 811 O O . LYS A 1 104 ? -15.745 1.644 17.578 1.00 73.44 104 LYS A O 1
ATOM 816 N N . SER A 1 105 ? -16.848 2.863 16.004 1.00 85.50 105 SER A N 1
ATOM 817 C CA . SER A 1 105 ? -17.967 1.957 15.790 1.00 85.50 105 SER A CA 1
ATOM 818 C C . SER A 1 105 ? -17.470 0.587 15.328 1.00 85.50 105 SER A C 1
ATOM 820 O O . SER A 1 105 ? -16.376 0.441 14.773 1.00 85.50 105 SER A O 1
ATOM 822 N N . PHE A 1 106 ? -18.286 -0.443 15.546 1.00 87.56 106 PHE A N 1
ATOM 823 C CA . PHE A 1 106 ? -17.999 -1.788 15.048 1.00 87.56 106 PHE A CA 1
ATOM 824 C C . PHE A 1 106 ? -17.702 -1.786 13.538 1.00 87.56 106 PHE A C 1
ATOM 826 O O . PHE A 1 106 ? -16.736 -2.411 13.104 1.00 87.56 106 PHE A O 1
ATOM 833 N N . GLN A 1 107 ? -18.480 -1.025 12.759 1.00 88.44 107 GLN A N 1
ATOM 834 C CA . GLN A 1 107 ? -18.318 -0.919 11.308 1.00 88.44 107 GLN A CA 1
ATOM 835 C C . GLN A 1 107 ? -16.998 -0.247 10.918 1.00 88.44 107 GLN A C 1
ATOM 837 O O . GLN A 1 107 ? -16.306 -0.755 10.044 1.00 88.44 107 GLN A O 1
ATOM 842 N N . GLU A 1 108 ? -16.585 0.826 11.602 1.00 89.69 108 GLU A N 1
ATOM 843 C CA . GLU A 1 108 ? -15.278 1.454 11.350 1.00 89.69 108 GLU A CA 1
ATOM 844 C C . GLU A 1 108 ? -14.118 0.491 11.628 1.00 89.69 108 GLU A C 1
ATOM 846 O O . GLU A 1 108 ? -13.160 0.438 10.861 1.00 89.69 108 GLU A O 1
ATOM 851 N N . ARG A 1 109 ? -14.195 -0.305 12.701 1.00 90.50 109 ARG A N 1
ATOM 852 C CA . ARG A 1 109 ? -13.154 -1.297 13.020 1.00 90.50 109 ARG A CA 1
ATOM 853 C C . ARG A 1 109 ? -13.108 -2.421 11.987 1.00 90.50 109 ARG A C 1
ATOM 855 O O . ARG A 1 109 ? -12.021 -2.831 11.580 1.00 90.50 109 ARG A O 1
ATOM 862 N N . LEU A 1 110 ? -14.276 -2.907 11.5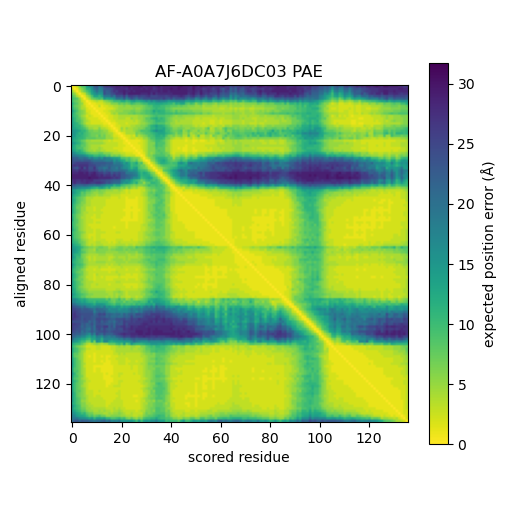66 1.00 91.81 110 LEU A N 1
ATOM 863 C CA . LEU A 1 110 ? -14.392 -3.926 10.528 1.00 91.81 110 LEU A CA 1
ATOM 864 C C . LEU A 1 110 ? -13.822 -3.412 9.202 1.00 91.81 110 LEU A C 1
ATOM 866 O O . LEU A 1 110 ? -13.028 -4.104 8.568 1.00 91.81 110 LEU A O 1
ATOM 870 N N . GLN A 1 111 ? -14.168 -2.182 8.823 1.00 93.38 111 GLN A N 1
ATOM 871 C CA . GLN A 1 111 ? -13.652 -1.530 7.625 1.00 93.38 111 GLN A CA 1
ATOM 872 C C . GLN A 1 111 ? -12.130 -1.371 7.686 1.00 93.38 111 GLN A C 1
ATOM 874 O O . GLN A 1 111 ? -11.436 -1.776 6.755 1.00 93.38 111 GLN A O 1
ATOM 879 N N . LEU A 1 112 ? -11.593 -0.860 8.801 1.00 93.50 112 LEU A N 1
ATOM 880 C CA . LEU A 1 112 ? -10.149 -0.707 8.993 1.00 93.50 112 LEU A CA 1
ATOM 881 C C . LEU A 1 112 ? -9.412 -2.040 8.813 1.00 93.50 112 LEU A C 1
ATOM 883 O O . LEU A 1 112 ? -8.400 -2.091 8.119 1.00 93.50 112 LEU A O 1
ATOM 887 N N . CYS A 1 113 ? -9.937 -3.125 9.389 1.00 94.56 113 CYS A N 1
ATOM 888 C CA . CYS A 1 113 ? -9.387 -4.466 9.201 1.00 94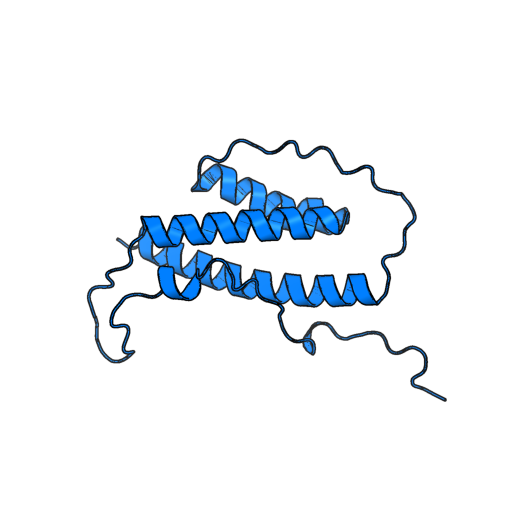.56 113 CYS A CA 1
ATOM 889 C C . CYS A 1 113 ? -9.312 -4.857 7.714 1.00 94.56 113 CYS A C 1
ATOM 891 O O . CYS A 1 113 ? -8.257 -5.279 7.237 1.00 94.56 113 CYS A O 1
ATOM 893 N N . LYS A 1 114 ? -10.411 -4.707 6.966 1.00 95.88 114 LYS A N 1
ATOM 894 C CA . LYS A 1 114 ? -10.464 -5.085 5.546 1.00 95.88 114 LYS A CA 1
ATOM 895 C C . LYS A 1 114 ? -9.488 -4.272 4.698 1.00 95.88 114 LYS A C 1
ATOM 897 O O . LYS A 1 114 ? -8.77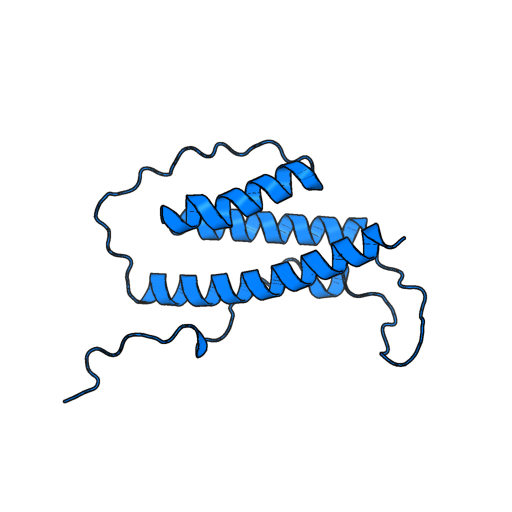9 -4.851 3.872 1.00 95.88 114 LYS A O 1
ATOM 902 N N . VAL A 1 115 ? -9.410 -2.962 4.942 1.00 95.88 115 VAL A N 1
ATOM 903 C CA . VAL A 1 115 ? -8.499 -2.051 4.234 1.00 95.88 115 VAL A CA 1
ATOM 904 C C . VAL A 1 115 ? -7.039 -2.352 4.576 1.00 95.88 115 VAL A C 1
ATOM 906 O O . VAL A 1 115 ? -6.215 -2.414 3.670 1.00 95.88 115 VAL A O 1
ATOM 909 N N . LEU A 1 116 ? -6.698 -2.619 5.843 1.00 95.62 116 LEU A N 1
ATOM 910 C CA . LEU A 1 116 ? -5.338 -3.024 6.232 1.00 95.62 116 LEU A CA 1
ATOM 911 C C . LEU A 1 116 ? -4.907 -4.322 5.539 1.00 95.62 116 LEU A C 1
ATOM 913 O O . LEU A 1 116 ? -3.776 -4.423 5.066 1.00 95.62 116 LEU A O 1
ATOM 917 N N . LYS A 1 117 ? -5.810 -5.304 5.421 1.00 96.12 117 LYS A N 1
ATOM 918 C CA . LYS A 1 117 ? -5.534 -6.537 4.666 1.00 96.12 117 LYS A CA 1
ATOM 919 C C . LYS A 1 117 ? -5.314 -6.257 3.183 1.00 96.12 117 LYS A C 1
ATOM 921 O O . LYS A 1 117 ? -4.403 -6.833 2.590 1.00 96.12 117 LYS A O 1
ATOM 926 N N . GLY A 1 118 ? -6.114 -5.375 2.588 1.00 95.38 118 GLY A N 1
ATOM 927 C CA . GLY A 1 118 ? -5.928 -4.964 1.198 1.00 95.38 118 GLY A CA 1
ATOM 928 C C . GLY A 1 118 ? -4.613 -4.224 0.972 1.00 95.38 118 GLY A C 1
ATOM 929 O O . GLY A 1 118 ? -3.887 -4.534 0.025 1.00 95.38 118 GLY A O 1
ATOM 930 N N . PHE A 1 119 ? -4.252 -3.327 1.889 1.00 96.31 119 PHE A N 1
ATOM 931 C CA . PHE A 1 119 ? -2.976 -2.624 1.861 1.00 96.31 119 PHE A CA 1
ATOM 932 C C . PHE A 1 119 ? -1.796 -3.589 1.976 1.00 96.31 119 PHE A C 1
ATOM 934 O O . PHE A 1 119 ? -0.858 -3.485 1.198 1.00 96.31 119 PHE A O 1
ATOM 941 N N . ASN A 1 120 ? -1.869 -4.595 2.852 1.00 95.56 120 ASN A N 1
ATOM 942 C CA . ASN A 1 120 ? -0.827 -5.619 2.955 1.00 95.56 120 ASN A CA 1
ATOM 943 C C . ASN A 1 120 ? -0.580 -6.340 1.611 1.00 95.56 120 ASN A C 1
ATOM 945 O O . ASN A 1 120 ? 0.563 -6.519 1.196 1.00 95.56 120 ASN A O 1
ATOM 949 N N . ILE A 1 121 ? -1.646 -6.694 0.882 1.00 95.19 121 ILE A N 1
ATOM 950 C CA . ILE A 1 121 ? -1.538 -7.288 -0.465 1.00 95.19 121 ILE A CA 1
ATOM 951 C C . ILE A 1 121 ? -0.870 -6.312 -1.449 1.00 95.19 121 ILE A C 1
ATOM 953 O O . ILE A 1 121 ? -0.022 -6.711 -2.256 1.00 95.19 121 ILE A O 1
ATOM 957 N N . ARG A 1 122 ? -1.219 -5.022 -1.380 1.00 95.00 122 ARG A N 1
ATOM 958 C CA . ARG A 1 122 ? -0.592 -3.980 -2.204 1.00 95.00 122 ARG A CA 1
ATOM 959 C C . ARG A 1 122 ? 0.887 -3.806 -1.879 1.00 95.00 122 ARG A C 1
ATOM 961 O O . ARG A 1 122 ? 1.687 -3.810 -2.807 1.00 95.00 122 ARG A O 1
ATOM 968 N N . THR A 1 123 ? 1.277 -3.792 -0.609 1.00 95.50 123 THR A N 1
ATOM 969 C CA . THR A 1 123 ? 2.685 -3.715 -0.191 1.00 95.50 123 THR A CA 1
ATOM 970 C C . THR A 1 123 ? 3.507 -4.893 -0.707 1.00 95.50 123 THR A C 1
ATOM 972 O O . THR A 1 123 ? 4.637 -4.696 -1.144 1.00 95.50 123 THR A O 1
ATOM 975 N N . ILE A 1 124 ? 2.945 -6.107 -0.749 1.00 95.06 124 ILE A N 1
ATOM 976 C CA . ILE A 1 124 ? 3.610 -7.259 -1.385 1.00 95.06 124 ILE A CA 1
ATOM 977 C C . ILE A 1 124 ? 3.863 -6.990 -2.875 1.00 95.06 124 ILE A C 1
ATOM 979 O O . ILE A 1 124 ? 4.939 -7.299 -3.385 1.00 95.06 124 ILE A O 1
ATOM 983 N N . THR A 1 125 ? 2.888 -6.407 -3.575 1.00 92.81 125 THR A N 1
ATOM 984 C CA . THR A 1 125 ? 3.029 -6.045 -4.995 1.00 92.81 125 THR A CA 1
ATOM 985 C C . THR A 1 125 ? 4.113 -4.981 -5.186 1.00 92.81 125 THR A C 1
ATOM 987 O O . THR A 1 125 ? 5.000 -5.167 -6.012 1.00 92.81 125 THR A O 1
ATOM 990 N N . ILE A 1 126 ? 4.097 -3.921 -4.373 1.00 93.75 126 ILE A N 1
ATOM 991 C CA . ILE A 1 126 ? 5.098 -2.843 -4.390 1.00 93.75 126 ILE A CA 1
ATOM 992 C C . ILE A 1 126 ? 6.505 -3.401 -4.141 1.00 93.75 126 ILE A C 1
ATOM 994 O O . ILE A 1 126 ? 7.434 -3.102 -4.884 1.00 93.75 126 ILE A O 1
ATOM 998 N N . ASN A 1 127 ? 6.661 -4.273 -3.141 1.00 94.25 127 ASN A N 1
ATOM 999 C CA . ASN A 1 127 ? 7.943 -4.898 -2.818 1.00 94.25 127 ASN A CA 1
ATOM 1000 C C . ASN A 1 127 ? 8.480 -5.733 -3.996 1.00 94.25 127 ASN A C 1
ATOM 1002 O O . ASN A 1 127 ? 9.653 -5.628 -4.346 1.00 94.25 127 ASN A O 1
ATOM 1006 N N . ARG A 1 128 ? 7.615 -6.505 -4.674 1.00 90.94 128 ARG A N 1
ATOM 1007 C CA . ARG A 1 128 ? 7.996 -7.250 -5.888 1.00 90.94 128 ARG A CA 1
ATOM 1008 C C . ARG A 1 128 ? 8.483 -6.331 -7.007 1.00 90.94 128 ARG A C 1
ATOM 1010 O O . ARG A 1 128 ? 9.475 -6.662 -7.648 1.00 90.94 128 ARG A O 1
ATOM 1017 N N . VAL A 1 129 ? 7.815 -5.197 -7.220 1.00 90.31 129 VAL A N 1
ATOM 1018 C CA . VAL A 1 129 ? 8.222 -4.199 -8.222 1.00 90.31 129 VAL A CA 1
ATOM 1019 C C . VAL A 1 129 ? 9.582 -3.604 -7.876 1.00 90.31 129 VAL A C 1
ATOM 1021 O O . VAL A 1 129 ? 10.469 -3.609 -8.723 1.00 90.31 129 VAL A O 1
ATOM 1024 N N . PHE A 1 130 ? 9.793 -3.159 -6.636 1.00 90.50 130 PHE A N 1
ATOM 1025 C CA . PHE A 1 130 ? 11.091 -2.613 -6.234 1.00 90.50 130 PHE A CA 1
ATOM 1026 C C . PHE A 1 130 ? 12.217 -3.633 -6.360 1.00 90.50 130 PHE A C 1
ATOM 1028 O O . PHE A 1 130 ? 13.273 -3.292 -6.879 1.00 90.50 130 PHE A O 1
ATOM 1035 N N . ASN A 1 131 ? 11.992 -4.891 -5.976 1.00 88.94 131 ASN A N 1
ATOM 1036 C CA . ASN A 1 131 ? 12.995 -5.936 -6.186 1.00 88.94 131 ASN A CA 1
ATOM 1037 C C . ASN A 1 131 ? 13.300 -6.142 -7.671 1.00 88.94 131 ASN A C 1
ATOM 1039 O O . ASN A 1 131 ? 14.459 -6.330 -8.020 1.00 88.94 131 ASN A O 1
ATOM 1043 N N . HIS A 1 132 ? 12.289 -6.090 -8.544 1.00 84.50 132 HIS A N 1
ATOM 1044 C CA . HIS A 1 132 ? 12.505 -6.194 -9.984 1.00 84.50 132 HIS A CA 1
ATOM 1045 C C . HIS A 1 132 ? 13.389 -5.052 -10.503 1.00 84.50 132 HIS A C 1
ATOM 1047 O O . HIS A 1 132 ? 14.395 -5.325 -11.154 1.00 84.50 132 HIS A O 1
ATOM 1053 N N . ILE A 1 133 ? 13.061 -3.804 -10.151 1.00 84.75 133 ILE A N 1
ATOM 1054 C CA . ILE A 1 133 ? 13.809 -2.606 -10.564 1.00 84.75 133 ILE A CA 1
ATOM 1055 C C . ILE A 1 133 ? 15.250 -2.642 -10.030 1.00 84.75 133 ILE A C 1
ATOM 1057 O O . ILE A 1 133 ? 16.184 -2.375 -10.776 1.00 84.75 133 ILE A O 1
ATOM 1061 N N . LEU A 1 134 ? 15.447 -3.013 -8.759 1.00 83.94 134 LEU A N 1
ATOM 1062 C CA . LEU A 1 134 ? 16.765 -3.051 -8.104 1.00 83.94 134 LEU A CA 1
ATOM 1063 C C . LEU A 1 134 ? 17.647 -4.235 -8.530 1.00 83.94 134 LEU A C 1
ATOM 1065 O O . LEU A 1 134 ? 18.840 -4.232 -8.246 1.00 83.94 134 LEU A O 1
ATOM 1069 N N . SER A 1 135 ? 17.065 -5.271 -9.140 1.00 80.44 135 SER A N 1
ATOM 1070 C CA . SER A 1 135 ? 17.794 -6.461 -9.607 1.00 80.44 135 SER A CA 1
ATOM 1071 C C . SER A 1 135 ? 18.363 -6.339 -11.024 1.00 80.44 135 SER A C 1
ATOM 1073 O O . SER A 1 135 ? 19.022 -7.274 -11.483 1.00 80.44 135 SER A O 1
ATOM 1075 N N . LYS A 1 136 ? 18.081 -5.228 -11.714 1.00 62.56 136 LYS A N 1
ATOM 1076 C CA . LYS A 1 136 ? 18.719 -4.864 -12.984 1.00 62.56 136 LYS A CA 1
ATOM 1077 C C . LYS A 1 136 ? 20.135 -4.350 -12.746 1.00 62.56 136 LYS A C 1
ATOM 1079 O O . LYS A 1 136 ? 21.002 -4.693 -13.579 1.00 62.56 136 LYS A O 1
#

Foldseek 3Di:
DPVPDDADDLVPDAADADPPLVLCVQLFFPPPDVPDPDPRPHPLVSNVVSLLVRLVVLLVVQLVLLDPVSLVPVNVVSQVCCCPPVVDPRDPSPRPPRPVDDDDDSVSVSVVSNHVRNVVVSVVSVVVSVCVVVVD

Radius of gyration: 18.05 Å; Cα contacts (8 Å, |Δi|>4): 95; chains: 1; bounding box: 48×40×46 Å

Nearest PDB structures (foldseek):
  5mj3-assembly1_B  TM=5.586E-01  e=1.465E+00  Homo sapiens
  6ytv-assembly1_A  TM=3.185E-01  e=2.566E+00  Homo sapiens

Sequence (136 aa):
MDHLFSGFDCTQQNAEVHIRTQTVSACTPQNSNCAHSAVLNIDENECLQRILEDLHYYLETFRAFSNSELTKSVVRSIDELMQNCFSVSAMDNSPAKVSMGQQKSFQERLQLCKVLKGFNIRTITINRVFNHILSK

Solvent-accessible surface area (backbone atoms only — not comparable to full-atom values): 8265 Å² total; per-residue (Å²): 136,89,66,90,81,68,82,82,64,66,87,79,49,67,62,45,60,90,67,90,57,45,37,68,69,41,60,44,44,54,80,74,52,101,82,59,95,57,78,68,60,47,54,60,68,60,18,51,52,20,49,52,52,48,51,53,52,52,42,55,56,55,57,72,65,65,42,70,68,52,44,74,42,60,43,45,52,49,52,52,46,39,34,76,75,65,68,43,75,84,69,87,76,69,73,71,81,67,69,89,76,74,76,74,48,72,65,57,53,53,49,49,44,20,39,52,49,17,47,53,57,48,51,55,52,52,50,52,50,51,51,56,65,73,71,109